Protein AF-A0A935AF89-F1 (afdb_monomer_lite)

pLDDT: mean 73.58, std 15.64, range [42.59, 91.44]

Sequence (105 aa):
MDQALAESTREALSTDWILDCDVTVKPLYGHQDGLRSATTPPPGRPVPSTYWIANLRLVLDAQVQSGKEHAARHSLPHLRRLLDALPRRNDHAWSGATWPLATTW

Radius of gyration: 18.17 Å; chains: 1; bounding box: 46×30×47 Å

Structure (mmCIF, N/CA/C/O backbone):
data_AF-A0A935AF89-F1
#
_entry.id   AF-A0A935AF89-F1
#
loop_
_atom_site.group_PDB
_atom_site.id
_atom_site.type_symbol
_atom_site.label_atom_id
_atom_site.label_alt_id
_atom_site.label_comp_id
_atom_site.label_asym_id
_atom_site.label_entity_id
_atom_site.label_seq_id
_atom_site.pdbx_PDB_ins_code
_atom_site.Cartn_x
_atom_site.Cartn_y
_atom_site.Cartn_z
_atom_site.occupancy
_atom_site.B_iso_or_equiv
_atom_site.auth_seq_id
_atom_site.auth_comp_id
_atom_site.auth_asym_id
_atom_site.auth_atom_id
_atom_site.pdbx_PDB_model_num
ATOM 1 N N . MET A 1 1 ? 12.767 -0.421 8.212 1.00 59.25 1 MET A N 1
ATOM 2 C CA . MET A 1 1 ? 11.870 0.666 7.767 1.00 59.25 1 MET A CA 1
ATOM 3 C C . MET A 1 1 ? 10.423 0.202 7.866 1.00 59.25 1 MET A C 1
ATOM 5 O O . MET A 1 1 ? 9.635 0.881 8.505 1.00 59.25 1 MET A O 1
ATOM 9 N N . ASP A 1 2 ? 10.129 -1.005 7.388 1.00 78.12 2 ASP A N 1
ATOM 10 C CA . ASP A 1 2 ? 8.796 -1.631 7.401 1.00 78.12 2 ASP A CA 1
ATOM 11 C C . ASP A 1 2 ? 8.151 -1.714 8.793 1.00 78.12 2 ASP A C 1
ATOM 13 O O . ASP A 1 2 ? 6.969 -1.426 8.942 1.00 78.12 2 ASP A O 1
ATOM 17 N N . GLN A 1 3 ? 8.929 -2.017 9.840 1.00 84.31 3 GLN A N 1
ATOM 18 C CA . GLN A 1 3 ? 8.406 -2.078 11.210 1.00 84.31 3 GLN A CA 1
ATOM 19 C C . GLN A 1 3 ? 7.860 -0.726 11.701 1.00 84.31 3 GLN A C 1
ATOM 21 O O . GLN A 1 3 ? 6.768 -0.678 12.255 1.00 84.31 3 GLN A O 1
ATOM 26 N N . ALA A 1 4 ? 8.579 0.376 11.463 1.00 86.56 4 ALA A N 1
ATOM 27 C CA . ALA A 1 4 ? 8.131 1.704 11.891 1.00 86.56 4 ALA A CA 1
ATOM 28 C C . ALA A 1 4 ? 6.847 2.128 11.157 1.00 86.56 4 ALA A C 1
ATOM 30 O O . ALA A 1 4 ? 5.963 2.749 11.744 1.00 86.56 4 ALA A O 1
ATOM 31 N N . LEU A 1 5 ? 6.722 1.750 9.879 1.00 85.25 5 LEU A N 1
ATOM 32 C CA . LEU A 1 5 ? 5.520 1.995 9.083 1.00 85.25 5 LEU A CA 1
ATOM 33 C C . LEU A 1 5 ? 4.323 1.197 9.623 1.00 85.25 5 LEU A C 1
ATOM 35 O O . LEU A 1 5 ? 3.248 1.763 9.836 1.00 85.25 5 LEU A O 1
ATOM 39 N N . ALA A 1 6 ? 4.533 -0.085 9.930 1.00 85.62 6 ALA A N 1
ATOM 40 C CA . ALA A 1 6 ? 3.524 -0.952 10.530 1.00 85.62 6 ALA A CA 1
ATOM 41 C C . ALA A 1 6 ? 3.064 -0.446 11.908 1.00 85.62 6 ALA A C 1
ATOM 43 O O . ALA A 1 6 ? 1.867 -0.384 12.178 1.00 85.62 6 ALA A O 1
ATOM 44 N N . GLU A 1 7 ? 3.993 -0.022 12.768 1.00 88.31 7 GLU A N 1
ATOM 45 C CA . GLU A 1 7 ? 3.671 0.544 14.083 1.00 88.31 7 GLU A CA 1
ATOM 46 C C . GLU A 1 7 ? 2.873 1.850 13.959 1.00 88.31 7 GLU A C 1
ATOM 48 O O . GLU A 1 7 ? 1.885 2.035 14.668 1.00 88.31 7 GLU A O 1
ATOM 53 N N . SER A 1 8 ? 3.236 2.721 13.011 1.00 88.12 8 SER A N 1
ATOM 54 C CA . SER A 1 8 ? 2.566 4.015 12.807 1.00 88.12 8 SER A CA 1
ATOM 55 C C . SER A 1 8 ? 1.121 3.910 12.303 1.00 88.12 8 SER A C 1
ATOM 57 O O . SER A 1 8 ? 0.316 4.811 12.530 1.00 88.12 8 SER A O 1
ATOM 59 N N . THR A 1 9 ? 0.780 2.813 11.624 1.00 88.25 9 THR A N 1
ATOM 60 C CA . THR A 1 9 ? -0.529 2.604 10.980 1.00 88.25 9 THR A CA 1
ATOM 61 C C . THR A 1 9 ? -1.441 1.672 11.776 1.00 88.25 9 THR A C 1
ATOM 63 O O . THR A 1 9 ? -2.643 1.617 11.516 1.00 88.25 9 THR A O 1
ATOM 66 N N . ARG A 1 10 ? -0.897 0.974 12.781 1.00 87.62 10 ARG A N 1
ATOM 67 C CA . ARG A 1 10 ? -1.555 -0.122 13.505 1.00 87.62 10 ARG A CA 1
ATOM 68 C C . ARG A 1 10 ? -2.923 0.241 14.077 1.00 87.62 10 ARG A C 1
ATOM 70 O O . ARG A 1 10 ? -3.878 -0.505 13.895 1.00 87.62 10 ARG A O 1
ATOM 77 N N . GLU A 1 11 ? -3.019 1.378 14.759 1.00 87.25 11 GLU A N 1
ATOM 78 C CA . GLU A 1 11 ? -4.268 1.808 15.397 1.00 87.25 11 GLU A CA 1
ATOM 79 C C . GLU A 1 11 ? -5.318 2.235 14.364 1.00 87.25 11 GLU A C 1
ATOM 81 O O . GLU A 1 11 ? -6.498 1.933 14.525 1.00 87.25 11 GLU A O 1
ATOM 86 N N . ALA A 1 12 ? -4.904 2.854 13.255 1.00 87.94 12 ALA A N 1
ATOM 87 C CA . ALA A 1 12 ? -5.818 3.240 12.180 1.00 87.94 12 ALA A CA 1
ATOM 88 C C . ALA A 1 12 ? -6.447 2.027 11.472 1.00 87.94 12 ALA A C 1
ATOM 90 O O . ALA A 1 12 ? -7.569 2.110 10.984 1.00 87.94 12 ALA A O 1
ATOM 91 N N . LEU A 1 13 ? -5.753 0.885 11.455 1.00 89.19 13 LEU A N 1
ATOM 92 C CA . LEU A 1 13 ? -6.259 -0.367 10.885 1.00 89.19 13 LEU A CA 1
ATOM 93 C C . LEU A 1 13 ? -7.294 -1.074 11.781 1.00 89.19 13 LEU A C 1
ATOM 95 O O . LEU A 1 13 ? -7.865 -2.081 11.364 1.00 89.19 13 LEU A O 1
ATOM 99 N N . SER A 1 14 ? -7.549 -0.569 12.996 1.00 87.62 14 SER A N 1
ATOM 100 C CA . SER A 1 14 ? -8.549 -1.132 13.918 1.00 87.62 14 SER A CA 1
ATOM 101 C C . SER A 1 14 ? -9.994 -0.705 13.614 1.00 87.62 14 SER A C 1
ATOM 103 O O . SER A 1 14 ? -10.933 -1.320 14.123 1.00 87.62 14 SER A O 1
ATOM 105 N N . THR A 1 15 ? -10.187 0.319 12.780 1.00 83.69 15 THR A N 1
ATOM 106 C CA . THR A 1 15 ? -11.499 0.843 12.369 1.00 83.69 15 THR A CA 1
ATOM 107 C C . THR A 1 15 ? -11.790 0.525 10.901 1.00 83.69 15 THR A C 1
ATOM 109 O O . THR A 1 15 ? -10.982 -0.099 10.220 1.00 83.69 15 THR A O 1
ATOM 112 N N . ASP A 1 16 ? -12.968 0.895 10.394 1.00 85.06 16 ASP A N 1
ATOM 113 C CA . ASP A 1 16 ? -13.257 0.788 8.962 1.00 85.06 16 ASP A CA 1
ATOM 114 C C . ASP A 1 16 ? -12.427 1.801 8.162 1.00 85.06 16 ASP A C 1
ATOM 116 O O . ASP A 1 16 ? -12.405 2.995 8.468 1.00 85.06 16 ASP A O 1
ATOM 120 N N . TRP A 1 17 ? -11.764 1.326 7.109 1.00 86.62 17 TRP A N 1
ATOM 121 C CA . TRP A 1 17 ? -10.917 2.144 6.250 1.00 86.62 17 TRP A CA 1
ATOM 122 C C . TRP A 1 17 ? -11.077 1.765 4.778 1.00 86.62 17 TRP A C 1
ATOM 124 O O . TRP A 1 17 ? -11.509 0.667 4.429 1.00 86.62 17 TRP A O 1
ATOM 134 N N . ILE A 1 18 ? -10.720 2.708 3.908 1.00 89.81 18 ILE A N 1
ATOM 135 C CA . ILE A 1 18 ? -10.686 2.524 2.458 1.00 89.81 18 ILE A CA 1
ATOM 136 C C . ILE A 1 18 ? -9.223 2.473 2.033 1.00 89.81 18 ILE A C 1
ATOM 138 O O . ILE A 1 18 ? -8.434 3.339 2.424 1.00 89.81 18 ILE A O 1
ATOM 142 N N . LEU A 1 19 ? -8.877 1.464 1.236 1.00 90.81 19 LEU A N 1
ATOM 143 C CA . LEU A 1 19 ? -7.578 1.373 0.588 1.00 90.81 19 LEU A CA 1
ATOM 144 C C . LEU A 1 19 ? -7.569 2.241 -0.669 1.00 90.81 19 LEU A C 1
ATOM 146 O O . LEU A 1 19 ? -8.387 2.023 -1.562 1.00 90.81 19 LEU A O 1
ATOM 150 N N . ASP A 1 20 ? -6.611 3.155 -0.758 1.00 89.75 20 ASP A N 1
ATOM 151 C CA . ASP A 1 20 ? -6.278 3.839 -2.006 1.00 89.75 20 ASP A CA 1
ATOM 152 C C . ASP A 1 20 ? -4.995 3.246 -2.607 1.00 89.75 20 ASP A C 1
ATOM 154 O O . ASP A 1 20 ? -4.045 2.933 -1.880 1.00 89.75 20 ASP A O 1
ATOM 158 N N . CYS A 1 21 ? -4.972 3.083 -3.929 1.00 88.81 21 CYS A N 1
ATOM 159 C CA . CYS A 1 21 ? -3.885 2.452 -4.679 1.00 88.81 21 CYS A CA 1
ATOM 160 C C . CYS A 1 21 ? -3.423 3.389 -5.796 1.00 88.81 21 CYS A C 1
ATOM 162 O O . CYS A 1 21 ? -3.990 3.387 -6.890 1.00 88.81 21 CYS A O 1
ATOM 164 N N . ASP A 1 22 ? -2.342 4.124 -5.555 1.00 84.50 22 ASP A N 1
ATOM 165 C CA . ASP A 1 22 ? -1.809 5.071 -6.530 1.00 84.50 22 ASP A CA 1
ATOM 166 C C . ASP A 1 22 ? -0.647 4.460 -7.307 1.00 84.50 22 ASP A C 1
ATOM 168 O O . ASP A 1 22 ? 0.457 4.309 -6.780 1.00 84.50 22 ASP A O 1
ATOM 172 N N . VAL A 1 23 ? -0.854 4.171 -8.594 1.00 79.50 23 VAL A N 1
ATOM 173 C CA . VAL A 1 23 ? 0.249 3.903 -9.527 1.00 79.50 23 VAL A CA 1
ATOM 174 C C . VAL A 1 23 ? 0.636 5.208 -10.203 1.00 79.50 23 VAL A C 1
ATOM 176 O O . VAL A 1 23 ? -0.082 5.741 -11.047 1.00 79.50 23 VAL A O 1
ATOM 179 N N . THR A 1 24 ? 1.804 5.731 -9.849 1.00 72.38 24 THR A N 1
ATOM 180 C CA . THR A 1 24 ? 2.258 7.008 -10.391 1.00 72.38 24 THR A CA 1
ATOM 181 C C . THR A 1 24 ? 3.009 6.790 -11.703 1.00 72.38 24 THR A C 1
ATOM 183 O O . THR A 1 24 ? 4.202 6.486 -11.723 1.00 72.38 24 THR A O 1
ATOM 186 N N . VAL A 1 25 ? 2.328 7.029 -12.823 1.00 66.69 25 VAL A N 1
ATOM 187 C CA . VAL A 1 25 ? 2.969 7.230 -14.130 1.00 66.69 25 VAL A CA 1
ATOM 188 C C . VAL A 1 25 ? 3.028 8.733 -14.381 1.00 66.69 25 VAL A C 1
ATOM 190 O O . VAL A 1 25 ? 2.045 9.328 -14.804 1.00 66.69 25 VAL A O 1
ATOM 193 N N . LYS A 1 26 ? 4.162 9.384 -14.088 1.00 61.12 26 LYS A N 1
ATOM 194 C CA . LYS A 1 26 ? 4.333 10.814 -14.407 1.00 61.12 26 LYS A CA 1
ATOM 195 C C . LYS A 1 26 ? 4.698 10.970 -15.886 1.00 61.12 26 LYS A C 1
ATOM 197 O O . LYS A 1 26 ? 5.853 10.661 -16.212 1.00 61.12 26 LYS A O 1
ATOM 202 N N . PRO A 1 27 ? 3.803 11.457 -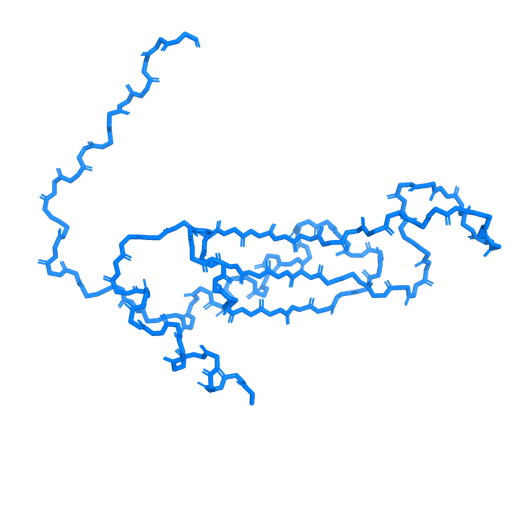16.772 1.00 55.78 27 PRO A N 1
ATOM 203 C CA . PRO A 1 27 ? 4.235 11.923 -18.082 1.00 55.78 27 PRO A CA 1
ATOM 204 C C . PRO A 1 27 ? 5.272 13.029 -17.872 1.00 55.78 27 PRO A C 1
ATOM 206 O O . PRO A 1 27 ? 5.118 13.899 -17.012 1.00 55.78 27 PRO A O 1
ATOM 209 N N . LEU A 1 28 ? 6.388 12.935 -18.589 1.00 53.12 28 LEU A N 1
ATOM 210 C CA . LEU A 1 28 ? 7.399 13.985 -18.571 1.00 53.12 28 LEU A CA 1
ATOM 211 C C . LEU A 1 28 ? 6.876 15.122 -19.444 1.00 53.12 28 LEU A C 1
ATOM 213 O O . LEU A 1 28 ? 6.557 14.909 -20.610 1.00 53.12 28 LEU A O 1
ATOM 217 N N . TYR A 1 29 ? 6.768 16.315 -18.871 1.00 53.72 29 TYR A N 1
ATOM 218 C CA . TYR A 1 29 ? 6.568 17.524 -19.657 1.00 53.72 29 TYR A CA 1
ATOM 219 C C . TYR A 1 29 ? 7.910 17.912 -20.299 1.00 53.72 29 TYR A C 1
ATOM 221 O O . TYR A 1 29 ? 8.934 17.929 -19.617 1.00 53.72 29 TYR A O 1
ATOM 229 N N . GLY A 1 30 ? 7.907 18.209 -21.602 1.00 61.31 30 GLY A N 1
ATOM 230 C CA . GLY A 1 30 ? 9.095 18.604 -22.375 1.00 61.31 30 GLY A CA 1
ATOM 231 C C . GLY A 1 30 ? 9.546 17.575 -23.422 1.00 61.31 30 GLY A C 1
ATOM 232 O O . GLY A 1 30 ? 8.959 16.505 -23.563 1.00 61.31 30 GLY A O 1
ATOM 233 N N . HIS A 1 31 ? 10.590 17.917 -24.183 1.00 59.94 31 HIS A N 1
ATOM 234 C CA . HIS A 1 31 ? 11.195 17.030 -25.182 1.00 59.94 31 HIS A CA 1
ATOM 235 C C . HIS A 1 31 ? 11.992 15.917 -24.487 1.00 59.94 31 HIS A C 1
ATOM 237 O O . HIS A 1 31 ? 12.757 16.189 -23.564 1.00 59.94 31 HIS A O 1
ATOM 243 N N . GLN A 1 32 ? 11.779 14.667 -24.896 1.00 60.09 32 GLN A N 1
ATOM 244 C CA . GLN A 1 32 ? 12.424 13.487 -24.321 1.00 60.09 32 GLN A CA 1
ATOM 245 C C . GLN A 1 32 ? 12.996 12.640 -25.456 1.00 60.09 32 GLN A C 1
ATOM 247 O O . GLN A 1 32 ? 12.236 12.022 -26.207 1.00 60.09 32 GLN A O 1
ATOM 252 N N . ASP A 1 33 ? 14.322 12.602 -25.574 1.00 58.38 33 ASP A N 1
ATOM 253 C CA . ASP A 1 33 ? 15.001 11.752 -26.550 1.00 58.38 33 ASP A CA 1
ATOM 254 C C . ASP A 1 33 ? 14.671 10.274 -26.284 1.00 58.38 33 ASP A C 1
ATOM 256 O O . ASP A 1 33 ? 14.927 9.735 -25.207 1.00 58.38 33 ASP A O 1
ATOM 260 N N . GLY A 1 34 ? 14.059 9.612 -27.271 1.00 59.19 34 GLY A N 1
ATOM 261 C CA . GLY A 1 34 ? 13.727 8.183 -27.217 1.00 59.19 34 GLY A CA 1
ATOM 262 C C . GLY A 1 34 ? 12.334 7.823 -26.677 1.00 59.19 34 GLY A C 1
ATOM 263 O O . GLY A 1 34 ? 12.027 6.633 -26.551 1.00 59.19 34 GLY A O 1
ATOM 264 N N . LEU A 1 35 ? 11.456 8.794 -26.389 1.00 57.19 35 LEU A N 1
ATOM 265 C CA . LEU A 1 35 ? 10.078 8.507 -25.971 1.00 57.19 35 LEU A CA 1
ATOM 266 C C . LEU A 1 35 ? 9.180 8.200 -27.187 1.00 57.19 35 LEU A C 1
ATOM 268 O O . LEU A 1 35 ? 8.794 9.088 -27.939 1.00 57.19 35 LEU A O 1
ATOM 272 N N . ARG A 1 36 ? 8.820 6.923 -27.374 1.00 56.47 36 ARG A N 1
ATOM 273 C CA . ARG A 1 36 ? 8.020 6.458 -28.529 1.00 56.47 36 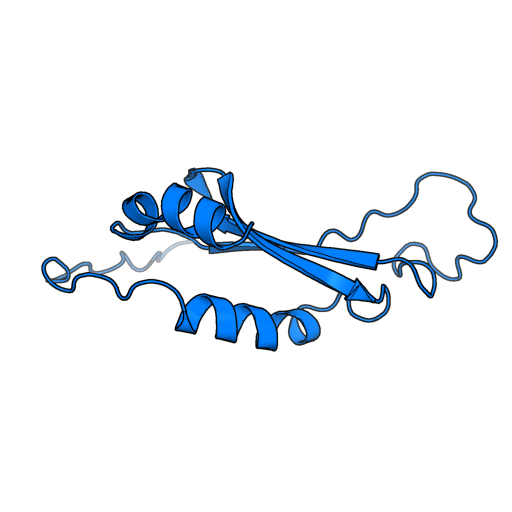ARG A CA 1
ATOM 274 C C . ARG A 1 36 ? 6.514 6.762 -28.414 1.00 56.47 36 ARG A C 1
ATOM 276 O O . ARG A 1 36 ? 5.808 6.659 -29.410 1.00 56.47 36 ARG A O 1
ATOM 283 N N . SER A 1 37 ? 6.021 7.103 -27.217 1.00 56.50 37 SER A N 1
ATOM 284 C CA . SER A 1 37 ? 4.631 7.512 -26.952 1.00 56.50 37 SER A CA 1
ATOM 285 C C . SER A 1 37 ? 4.517 8.264 -25.618 1.00 56.50 37 SER A C 1
ATOM 287 O O . SER A 1 37 ? 5.125 7.855 -24.631 1.00 56.50 37 SER A O 1
ATOM 289 N N . ALA A 1 38 ? 3.695 9.318 -25.564 1.00 56.31 38 ALA A N 1
ATOM 290 C CA . ALA A 1 38 ? 3.446 10.132 -24.366 1.00 56.31 38 ALA A CA 1
ATOM 291 C C . ALA A 1 38 ? 2.713 9.384 -23.230 1.00 56.31 38 ALA A C 1
ATOM 293 O O . ALA A 1 38 ? 2.698 9.847 -22.091 1.00 56.31 38 ALA A O 1
ATOM 294 N N . THR A 1 39 ? 2.109 8.229 -23.529 1.00 55.50 39 THR A N 1
ATOM 295 C CA . THR A 1 39 ? 1.321 7.419 -22.583 1.00 55.50 39 THR A CA 1
ATOM 296 C C . THR A 1 39 ? 2.089 6.255 -21.965 1.00 55.50 39 THR A C 1
ATOM 298 O O . THR A 1 39 ? 1.605 5.645 -21.017 1.00 55.50 39 THR A O 1
ATOM 301 N N . THR A 1 40 ? 3.286 5.941 -22.463 1.00 60.50 40 THR A N 1
ATOM 302 C CA . THR A 1 40 ? 4.098 4.830 -21.951 1.00 60.50 40 THR A CA 1
ATOM 303 C C . THR A 1 40 ? 5.419 5.360 -21.411 1.00 60.50 40 THR A C 1
ATOM 305 O O . THR A 1 40 ? 6.130 6.042 -22.152 1.00 60.50 40 THR A O 1
ATOM 308 N N . PRO A 1 41 ? 5.788 5.062 -20.156 1.00 59.41 41 PRO A N 1
ATOM 309 C CA . PRO A 1 41 ? 7.043 5.543 -19.594 1.00 59.41 41 PRO A CA 1
ATOM 310 C C . PRO A 1 41 ? 8.252 4.997 -20.383 1.00 59.41 41 PRO A C 1
ATOM 312 O O . PRO A 1 41 ? 8.173 3.905 -20.957 1.00 59.41 41 PRO A O 1
ATOM 315 N N . PRO A 1 42 ? 9.379 5.735 -20.406 1.00 59.09 42 PRO A N 1
ATOM 316 C CA . PRO A 1 42 ? 10.601 5.292 -21.066 1.00 59.09 42 PRO A CA 1
ATOM 317 C C . PRO A 1 42 ? 11.032 3.892 -20.594 1.00 59.09 42 PRO A C 1
ATOM 319 O O . PRO A 1 42 ? 10.896 3.583 -19.402 1.00 59.09 42 PRO A O 1
ATOM 322 N N . PRO A 1 43 ? 11.594 3.048 -21.481 1.00 59.78 43 PRO A N 1
ATOM 323 C CA . PRO A 1 43 ? 12.184 1.773 -21.085 1.00 59.78 43 PRO A CA 1
ATOM 324 C C . PRO A 1 43 ? 13.203 1.976 -19.953 1.00 59.78 43 PRO A C 1
ATOM 326 O O . PRO A 1 43 ? 14.125 2.771 -20.091 1.00 59.78 43 PRO A O 1
ATOM 329 N N . GLY A 1 44 ? 13.029 1.270 -18.833 1.00 61.53 44 GLY A N 1
ATOM 330 C CA . GLY A 1 44 ? 13.936 1.345 -17.680 1.00 61.53 44 GLY A CA 1
ATOM 331 C C . GLY A 1 44 ? 13.583 2.397 -16.623 1.00 61.53 44 GLY A C 1
ATOM 332 O O . GLY A 1 44 ? 14.200 2.396 -15.562 1.00 61.53 44 GLY A O 1
ATOM 333 N N . ARG A 1 45 ? 12.573 3.255 -16.840 1.00 67.50 45 ARG A N 1
ATOM 334 C CA . ARG A 1 45 ? 12.138 4.197 -15.798 1.00 67.50 45 ARG A CA 1
ATOM 335 C C . ARG A 1 45 ? 11.303 3.477 -14.729 1.00 67.50 45 ARG A C 1
ATOM 337 O O . ARG A 1 45 ? 10.326 2.835 -15.101 1.00 67.50 45 ARG A O 1
ATOM 344 N N . PRO A 1 46 ? 11.622 3.601 -13.432 1.00 72.75 46 PRO A N 1
ATOM 345 C CA . PRO A 1 46 ? 10.815 3.012 -12.369 1.00 72.75 46 PRO A CA 1
ATOM 346 C C . PRO A 1 46 ? 9.418 3.647 -12.281 1.00 72.75 46 PRO A C 1
ATOM 348 O O . PRO A 1 46 ? 9.281 4.868 -12.395 1.00 72.75 46 PRO A O 1
ATOM 351 N N . VAL A 1 47 ? 8.393 2.826 -12.047 1.00 77.50 47 VAL A N 1
ATOM 352 C CA . VAL A 1 47 ? 7.016 3.251 -11.748 1.00 77.50 47 VAL A CA 1
ATOM 353 C C . VAL A 1 47 ? 6.672 2.867 -10.309 1.00 77.50 47 VAL A C 1
ATOM 355 O O . VAL A 1 47 ? 6.620 1.676 -9.993 1.00 77.50 47 VAL A O 1
ATOM 358 N N . PRO A 1 48 ? 6.492 3.844 -9.404 1.00 80.44 48 PRO A N 1
ATOM 359 C CA . PRO A 1 48 ? 6.108 3.544 -8.038 1.00 80.44 48 PRO A CA 1
ATOM 360 C C . PRO A 1 48 ? 4.603 3.276 -7.938 1.00 80.44 48 PRO A C 1
ATOM 362 O O . PRO A 1 48 ? 3.792 3.946 -8.585 1.00 80.44 48 PRO A O 1
ATOM 365 N N . SER A 1 49 ? 4.237 2.301 -7.110 1.00 85.75 49 SER A N 1
ATOM 366 C CA . SER A 1 49 ? 2.873 2.107 -6.618 1.00 85.75 49 SER A CA 1
ATOM 367 C C . SER A 1 49 ? 2.861 2.304 -5.108 1.00 85.75 49 SER A C 1
ATOM 369 O O . SER A 1 49 ? 3.670 1.684 -4.418 1.00 85.75 49 SER A O 1
ATOM 371 N N . THR A 1 50 ? 1.955 3.138 -4.610 1.00 87.50 50 THR A N 1
ATOM 372 C CA . THR A 1 50 ? 1.813 3.431 -3.179 1.00 87.50 50 THR A CA 1
ATOM 373 C C . THR A 1 50 ? 0.426 3.027 -2.700 1.00 87.50 50 THR A C 1
ATOM 375 O O . THR A 1 50 ? -0.567 3.255 -3.394 1.00 87.50 50 THR A O 1
ATOM 378 N N . TYR A 1 51 ? 0.370 2.432 -1.511 1.00 89.62 51 TYR A N 1
ATOM 379 C CA . TYR A 1 51 ? -0.854 1.976 -0.861 1.00 89.62 51 TYR A CA 1
ATOM 380 C C . TYR A 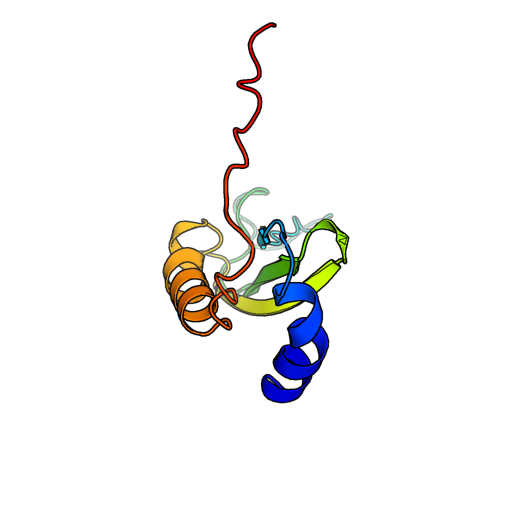1 51 ? -1.134 2.844 0.365 1.00 89.62 51 TYR A C 1
ATOM 382 O O . TYR A 1 51 ? -0.240 3.019 1.196 1.00 89.62 51 TYR A O 1
ATOM 390 N N . TRP A 1 52 ? -2.352 3.372 0.500 1.00 90.88 52 TRP A N 1
ATOM 391 C CA . TRP A 1 52 ? -2.688 4.328 1.561 1.00 90.88 52 TRP A CA 1
ATOM 392 C C . TRP A 1 52 ? -4.015 4.0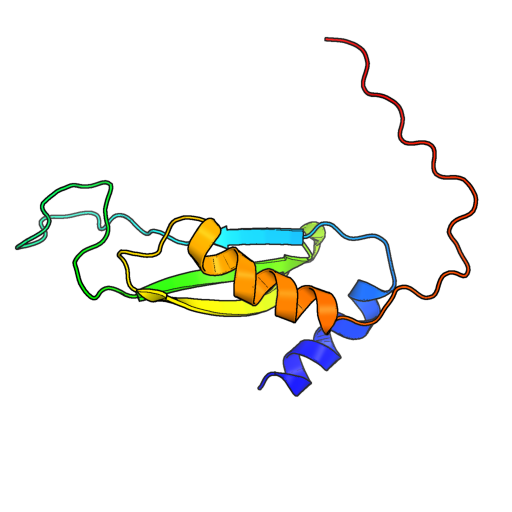09 2.247 1.00 90.88 52 TRP A C 1
ATOM 394 O O . TRP A 1 52 ? -4.959 3.538 1.615 1.00 90.88 52 TRP A O 1
ATOM 404 N N . ILE A 1 53 ? -4.130 4.395 3.517 1.00 89.50 53 ILE A N 1
ATOM 405 C CA . ILE A 1 53 ? -5.429 4.598 4.166 1.00 89.50 53 ILE A CA 1
ATOM 406 C C . ILE A 1 53 ? -6.008 5.919 3.640 1.00 89.50 53 ILE A C 1
ATOM 408 O O . ILE A 1 53 ? -5.524 6.991 4.013 1.00 89.50 53 ILE A O 1
ATOM 412 N N . ALA A 1 54 ? -7.027 5.856 2.776 1.00 83.31 54 ALA A N 1
ATOM 413 C CA . ALA A 1 54 ? -7.472 6.974 1.933 1.00 83.31 54 ALA A CA 1
ATOM 414 C C . ALA A 1 54 ? -7.724 8.280 2.711 1.00 83.31 54 ALA A C 1
ATOM 416 O O . ALA A 1 54 ? -7.125 9.317 2.419 1.00 83.31 54 ALA A O 1
ATOM 417 N N . ASN A 1 55 ? -8.558 8.214 3.753 1.00 81.69 55 ASN A N 1
ATOM 418 C CA . ASN A 1 55 ? -8.982 9.392 4.518 1.00 81.69 55 ASN A CA 1
ATOM 419 C C . ASN A 1 55 ? -7.870 9.988 5.394 1.00 81.69 55 ASN A C 1
ATOM 421 O O . ASN A 1 55 ? -7.958 11.148 5.783 1.00 81.69 55 ASN A O 1
ATOM 425 N N . LEU A 1 56 ? -6.833 9.207 5.709 1.00 84.56 56 LEU A N 1
ATOM 426 C CA . LEU A 1 56 ? -5.746 9.616 6.603 1.00 84.56 56 LEU A CA 1
ATOM 427 C C . LEU A 1 56 ? -4.440 9.907 5.858 1.00 84.56 56 LEU A C 1
ATOM 429 O O . LEU A 1 56 ? -3.509 10.437 6.456 1.00 84.56 56 LEU A O 1
ATOM 433 N N . ARG A 1 57 ? -4.353 9.542 4.569 1.00 86.75 57 ARG A N 1
ATOM 434 C CA . ARG A 1 57 ? -3.127 9.605 3.753 1.00 86.75 57 ARG A CA 1
ATOM 435 C C . ARG A 1 57 ? -1.919 8.941 4.429 1.00 86.75 57 ARG A C 1
ATOM 437 O O . ARG A 1 57 ? -0.775 9.307 4.168 1.00 86.75 57 ARG A O 1
ATOM 444 N N . LEU A 1 58 ? -2.175 7.938 5.271 1.00 88.88 58 LEU A N 1
ATOM 445 C CA . LEU A 1 58 ? -1.138 7.118 5.889 1.00 88.88 58 LEU A CA 1
ATOM 446 C C . LEU A 1 58 ? -0.697 6.047 4.898 1.00 88.88 58 LEU A C 1
ATOM 448 O O . LEU A 1 58 ? -1.530 5.296 4.394 1.00 88.88 58 LEU A O 1
ATOM 452 N N . VAL A 1 59 ? 0.604 5.991 4.625 1.00 90.19 59 VAL A N 1
ATOM 453 C CA . VAL A 1 59 ? 1.198 4.998 3.726 1.00 90.19 59 VAL A CA 1
ATOM 454 C C . VAL A 1 59 ? 1.260 3.651 4.441 1.00 90.19 59 VAL A C 1
ATOM 456 O O . VAL A 1 59 ? 1.735 3.574 5.569 1.00 90.19 59 VAL A O 1
ATOM 459 N N . LEU A 1 60 ? 0.795 2.598 3.777 1.00 90.38 60 LEU A N 1
ATOM 460 C CA . LEU A 1 60 ? 0.918 1.216 4.244 1.00 90.38 60 LEU A CA 1
ATOM 461 C C . LEU A 1 60 ? 2.159 0.544 3.668 1.00 90.38 60 LEU A C 1
ATOM 463 O O . LEU A 1 60 ? 2.844 -0.180 4.380 1.00 90.38 60 LEU A O 1
ATOM 467 N N . ASP A 1 61 ? 2.439 0.791 2.388 1.00 90.31 61 ASP A N 1
ATOM 468 C CA . ASP A 1 61 ? 3.630 0.299 1.703 1.00 90.31 61 ASP A CA 1
ATOM 469 C C . ASP A 1 61 ? 3.826 1.039 0.367 1.00 90.31 61 ASP A C 1
ATOM 471 O O . ASP A 1 61 ? 2.896 1.660 -0.165 1.00 90.31 61 ASP A O 1
ATOM 475 N N . ALA A 1 62 ? 5.030 0.951 -0.192 1.00 88.81 62 ALA A N 1
ATOM 476 C CA . ALA A 1 62 ? 5.352 1.427 -1.526 1.00 88.81 62 ALA A CA 1
ATOM 477 C C . ALA A 1 62 ? 6.264 0.435 -2.253 1.00 88.81 62 ALA A C 1
ATOM 479 O O . ALA A 1 62 ? 7.283 -0.017 -1.740 1.00 88.81 62 ALA A O 1
ATOM 480 N N . GLN A 1 63 ? 5.932 0.157 -3.507 1.00 87.81 63 GLN A N 1
ATOM 481 C CA . GLN A 1 63 ? 6.705 -0.715 -4.383 1.00 87.81 63 GLN A CA 1
ATOM 482 C C . GLN A 1 63 ? 7.174 0.049 -5.615 1.00 87.81 63 GLN A C 1
ATOM 484 O O . GLN A 1 63 ? 6.510 0.971 -6.084 1.00 87.81 63 GLN A O 1
ATOM 489 N N . VAL A 1 64 ? 8.295 -0.374 -6.187 1.00 84.44 64 VAL A N 1
ATOM 490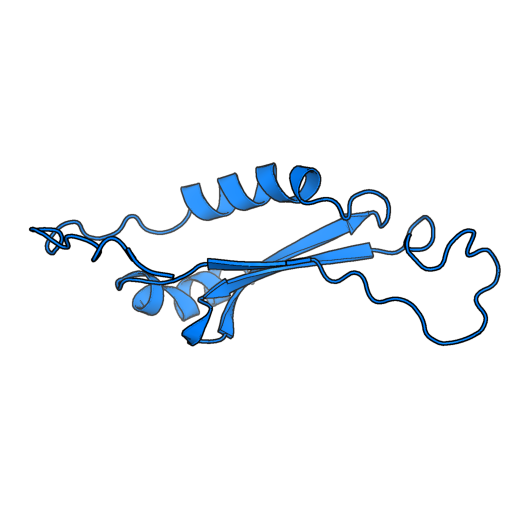 C CA . VAL A 1 64 ? 8.822 0.190 -7.429 1.00 84.44 64 VAL A CA 1
ATOM 491 C C . VAL A 1 64 ? 8.905 -0.917 -8.467 1.00 84.44 64 VAL A C 1
ATOM 493 O O . VAL A 1 64 ? 9.547 -1.938 -8.236 1.00 84.44 64 VAL A O 1
ATOM 496 N N . GLN A 1 65 ? 8.254 -0.713 -9.610 1.00 80.19 65 GLN A N 1
ATOM 497 C CA . GLN A 1 65 ? 8.253 -1.659 -10.726 1.00 80.19 65 GLN A CA 1
ATOM 498 C C . GLN A 1 65 ? 8.952 -1.069 -11.947 1.00 80.19 65 GLN A C 1
ATOM 500 O O . GLN A 1 65 ? 9.237 0.129 -12.006 1.00 80.19 65 GLN A O 1
ATOM 505 N N . SER A 1 66 ? 9.239 -1.908 -12.940 1.00 77.00 66 SER A N 1
ATOM 506 C CA . SER A 1 66 ? 9.747 -1.438 -14.228 1.00 77.00 66 SER A CA 1
ATOM 507 C C . SER A 1 66 ? 8.691 -0.598 -14.942 1.00 77.00 66 SER A C 1
ATOM 509 O O . SER A 1 66 ? 7.504 -0.898 -14.874 1.00 77.00 66 SER A O 1
ATOM 511 N N . GLY A 1 67 ? 9.091 0.413 -15.713 1.00 67.44 67 GLY A N 1
ATOM 512 C CA . GLY A 1 67 ? 8.149 1.285 -16.425 1.00 67.44 67 GLY A CA 1
ATOM 513 C C . GLY A 1 67 ? 7.202 0.548 -17.373 1.00 67.44 67 GLY A C 1
ATOM 514 O O . GLY A 1 67 ? 6.076 0.983 -17.608 1.00 67.44 67 GLY A O 1
ATOM 515 N N . LYS A 1 68 ? 7.597 -0.626 -17.867 1.00 68.62 68 LYS A N 1
ATOM 516 C CA . LYS A 1 68 ? 6.732 -1.473 -18.703 1.00 68.62 68 LYS A CA 1
ATOM 517 C C . LYS A 1 68 ? 5.625 -2.190 -17.912 1.00 68.62 68 LYS A C 1
ATOM 519 O O . LYS A 1 68 ? 4.715 -2.739 -18.520 1.00 68.62 68 LYS A O 1
ATOM 524 N N . GLU A 1 69 ? 5.683 -2.153 -16.586 1.00 75.56 69 GLU A N 1
ATOM 525 C CA . GLU A 1 69 ? 4.833 -2.893 -15.650 1.00 75.56 69 GLU A CA 1
ATOM 526 C C . GLU A 1 69 ? 3.925 -1.956 -14.839 1.00 75.56 69 GLU A C 1
ATOM 528 O O . GLU A 1 69 ? 3.621 -2.204 -13.686 1.00 75.56 69 GLU A O 1
ATOM 533 N N . HIS A 1 70 ? 3.458 -0.861 -15.438 1.00 69.62 70 HIS A N 1
ATOM 534 C CA . HIS A 1 70 ? 2.577 0.107 -14.770 1.00 69.62 70 HIS A CA 1
ATOM 535 C C . HIS A 1 70 ? 1.102 -0.331 -14.688 1.00 69.62 70 HIS A C 1
ATOM 537 O O . HIS A 1 70 ? 0.292 0.344 -14.060 1.00 69.62 70 HIS A O 1
ATOM 543 N N . ALA A 1 71 ? 0.712 -1.429 -15.344 1.00 75.88 71 ALA A N 1
ATOM 544 C CA . ALA A 1 71 ? -0.657 -1.935 -15.259 1.00 75.88 71 ALA A CA 1
ATOM 545 C C . ALA A 1 71 ? -0.918 -2.613 -13.901 1.00 75.88 71 ALA A C 1
ATOM 547 O O . ALA A 1 71 ? -0.078 -3.363 -13.409 1.00 75.88 71 ALA A O 1
ATOM 548 N N . ALA A 1 72 ? -2.126 -2.448 -13.350 1.00 71.00 72 ALA A N 1
ATOM 549 C CA . ALA A 1 72 ? -2.500 -2.935 -12.012 1.00 71.00 72 ALA A CA 1
ATOM 550 C C . ALA A 1 72 ? -2.254 -4.440 -11.770 1.00 71.00 72 ALA A C 1
ATOM 552 O O . ALA A 1 72 ? -1.992 -4.868 -10.650 1.00 71.00 72 ALA A O 1
ATOM 553 N N . ARG A 1 73 ? -2.277 -5.274 -12.819 1.00 79.88 73 ARG A N 1
ATOM 554 C CA . ARG A 1 73 ? -1.954 -6.709 -12.702 1.00 79.88 73 ARG A CA 1
ATOM 555 C C . ARG A 1 73 ? -0.542 -6.974 -12.171 1.00 79.88 73 ARG A C 1
ATOM 557 O O . ARG A 1 73 ? -0.304 -8.033 -11.605 1.00 79.88 73 ARG A O 1
ATOM 564 N N . HIS A 1 74 ? 0.387 -6.046 -12.393 1.00 82.88 74 HIS A N 1
ATOM 565 C CA . HIS A 1 74 ? 1.768 -6.185 -11.952 1.00 82.88 74 HIS A CA 1
ATOM 566 C C . HIS A 1 74 ? 1.901 -5.855 -10.463 1.00 82.88 74 HIS A C 1
ATOM 568 O O . HIS A 1 74 ? 2.724 -6.467 -9.788 1.00 82.88 74 HIS A O 1
ATOM 574 N N . SER A 1 75 ? 1.074 -4.956 -9.919 1.00 82.94 75 SER A N 1
ATOM 575 C CA . SER A 1 75 ? 1.052 -4.618 -8.490 1.00 82.94 75 SER A CA 1
ATOM 576 C C . SER A 1 75 ? 0.200 -5.573 -7.645 1.00 82.94 75 SER A C 1
ATOM 578 O O . SER A 1 75 ? 0.493 -5.779 -6.469 1.00 82.94 75 SER A O 1
ATOM 580 N N . LEU A 1 76 ? -0.791 -6.239 -8.247 1.00 87.12 76 LEU A N 1
ATOM 581 C CA . LEU A 1 76 ? -1.714 -7.145 -7.557 1.00 87.12 76 LEU A CA 1
ATOM 582 C C . LEU A 1 76 ? -1.044 -8.232 -6.683 1.00 87.12 76 LEU A C 1
ATOM 584 O O . LEU A 1 76 ? -1.489 -8.409 -5.547 1.00 87.12 76 LEU A O 1
ATOM 588 N N . PRO A 1 77 ? 0.005 -8.959 -7.128 1.00 90.88 77 PRO A N 1
ATOM 589 C CA . PRO A 1 77 ? 0.632 -9.988 -6.293 1.00 90.88 77 PRO A CA 1
ATOM 590 C C . PRO A 1 77 ? 1.236 -9.426 -5.004 1.00 90.88 77 PRO A C 1
ATOM 592 O O . PRO A 1 77 ? 1.209 -10.069 -3.957 1.00 90.88 77 PRO A O 1
ATOM 595 N N . HIS A 1 78 ? 1.784 -8.216 -5.067 1.00 89.00 78 HIS A N 1
ATOM 596 C CA . HIS A 1 78 ? 2.362 -7.547 -3.910 1.00 89.00 78 HIS A CA 1
ATOM 597 C C . HIS A 1 78 ? 1.284 -6.984 -2.992 1.00 89.00 78 HIS A C 1
ATOM 599 O O . HIS A 1 78 ? 1.341 -7.226 -1.791 1.00 89.00 78 HIS A O 1
ATOM 605 N N . LEU A 1 79 ? 0.257 -6.347 -3.562 1.00 89.38 79 LEU A N 1
ATOM 606 C CA . LEU A 1 79 ? -0.925 -5.917 -2.819 1.00 89.38 79 LEU A CA 1
ATOM 607 C C . LEU A 1 79 ? -1.537 -7.077 -2.024 1.00 89.38 79 LEU A C 1
ATOM 609 O O . LEU A 1 79 ? -1.866 -6.919 -0.853 1.00 89.38 79 LEU A O 1
ATOM 613 N N . ARG A 1 80 ? -1.648 -8.266 -2.625 1.00 90.88 80 ARG A N 1
ATOM 614 C CA . ARG A 1 80 ? -2.181 -9.440 -1.927 1.00 90.88 80 ARG A CA 1
ATOM 615 C C . ARG A 1 80 ? -1.342 -9.811 -0.702 1.00 90.88 80 ARG A C 1
ATOM 617 O O . ARG A 1 80 ? -1.907 -10.023 0.363 1.00 90.88 80 ARG A O 1
ATOM 624 N N . ARG A 1 81 ? -0.012 -9.825 -0.839 1.00 91.44 81 ARG A N 1
ATOM 625 C CA . ARG A 1 81 ? 0.908 -10.100 0.278 1.00 91.44 81 ARG A CA 1
ATOM 626 C C . ARG A 1 81 ? 0.806 -9.053 1.384 1.00 91.44 81 ARG A C 1
ATOM 628 O O . ARG A 1 81 ? 0.831 -9.427 2.550 1.00 91.44 81 ARG A O 1
ATOM 635 N N . LEU A 1 82 ? 0.671 -7.775 1.023 1.00 90.31 82 LEU A N 1
ATOM 636 C CA . LEU A 1 82 ? 0.444 -6.698 1.985 1.00 90.31 82 LEU A CA 1
ATOM 637 C C . LEU A 1 82 ? -0.837 -6.959 2.783 1.00 90.31 82 LEU A C 1
ATOM 639 O O . LEU A 1 82 ? -0.785 -7.003 4.005 1.00 90.31 82 LEU A O 1
ATOM 643 N N . LEU A 1 83 ? -1.961 -7.198 2.098 1.00 90.00 83 LEU A N 1
ATOM 644 C CA . LEU A 1 83 ? -3.256 -7.455 2.737 1.00 90.00 83 LEU A CA 1
ATOM 645 C C . LEU A 1 83 ? -3.235 -8.688 3.649 1.00 90.00 83 LEU A C 1
ATOM 647 O O . LEU A 1 83 ? -3.807 -8.644 4.734 1.00 90.00 83 LEU A O 1
ATOM 651 N N . ASP A 1 84 ? -2.560 -9.763 3.234 1.00 90.75 84 ASP A N 1
ATOM 652 C CA . ASP A 1 84 ? -2.430 -10.984 4.036 1.00 90.75 84 ASP A CA 1
ATOM 653 C C . ASP A 1 84 ? -1.574 -10.764 5.306 1.00 90.75 84 ASP A C 1
ATOM 655 O O . ASP A 1 84 ? -1.733 -11.495 6.285 1.00 90.75 84 ASP A O 1
ATOM 659 N N . ALA A 1 85 ? -0.680 -9.766 5.304 1.00 89.31 85 ALA A N 1
ATOM 660 C CA . ALA A 1 85 ? 0.184 -9.411 6.432 1.00 89.31 85 ALA A CA 1
ATOM 661 C C . ALA A 1 85 ? -0.427 -8.367 7.385 1.00 89.31 85 ALA A C 1
ATOM 663 O O . ALA A 1 85 ? 0.077 -8.195 8.498 1.00 89.31 85 ALA A O 1
ATOM 664 N N . LEU A 1 86 ? -1.490 -7.663 6.974 1.00 87.81 86 LEU A N 1
ATOM 665 C CA . LEU A 1 86 ? -2.164 -6.698 7.841 1.00 87.81 86 LEU A CA 1
ATOM 666 C C . LEU A 1 86 ? -2.843 -7.409 9.025 1.00 87.81 86 LEU A C 1
ATOM 668 O O . LEU A 1 86 ? -3.321 -8.541 8.885 1.00 87.81 86 LEU A O 1
ATOM 672 N N . PRO A 1 87 ? -2.934 -6.752 10.198 1.00 82.50 87 PRO A N 1
ATOM 673 C CA . PRO A 1 87 ? -3.700 -7.278 11.316 1.00 82.50 87 PRO A CA 1
ATOM 674 C C . PRO A 1 87 ? -5.130 -7.577 10.869 1.00 82.50 87 PRO A C 1
ATOM 676 O O . PRO A 1 87 ? -5.792 -6.735 10.258 1.00 82.50 87 PRO A O 1
ATOM 679 N N . ARG A 1 88 ? -5.624 -8.775 11.193 1.00 74.06 88 ARG A N 1
ATOM 680 C CA . ARG A 1 88 ? -7.051 -9.060 11.039 1.00 74.06 88 ARG A CA 1
ATOM 681 C C . ARG A 1 88 ? -7.818 -8.112 11.950 1.00 74.06 88 ARG A C 1
ATOM 683 O O . ARG A 1 88 ? -7.381 -7.836 13.069 1.00 74.06 88 ARG A O 1
ATOM 690 N N . ARG A 1 89 ? -8.950 -7.613 11.457 1.00 67.94 89 ARG A N 1
ATOM 691 C CA . ARG A 1 89 ? -9.882 -6.843 12.278 1.00 67.94 89 ARG A CA 1
ATOM 692 C C . ARG A 1 89 ? -10.173 -7.647 13.552 1.00 67.94 89 ARG A C 1
ATOM 694 O O . ARG A 1 89 ? -10.328 -8.860 13.492 1.00 67.94 89 ARG A O 1
ATOM 701 N N . ASN A 1 90 ? -10.249 -6.979 14.700 1.00 59.31 90 ASN A N 1
ATOM 702 C CA . ASN A 1 90 ? -10.865 -7.591 15.871 1.00 59.31 90 ASN A CA 1
ATOM 703 C C . ASN A 1 90 ? -12.377 -7.641 15.614 1.00 59.31 90 ASN A C 1
ATOM 705 O O . ASN A 1 90 ? -13.043 -6.606 15.578 1.00 59.31 90 ASN A O 1
ATOM 709 N N . ASP A 1 91 ? -12.911 -8.842 15.416 1.00 55.56 91 ASP A N 1
ATOM 710 C CA . ASP A 1 91 ? -14.269 -9.110 14.914 1.00 55.56 91 ASP A CA 1
ATOM 711 C C . ASP A 1 91 ? -15.410 -8.715 15.879 1.00 55.56 91 ASP A C 1
ATOM 713 O O . ASP A 1 91 ? -16.580 -8.996 15.628 1.00 55.56 91 ASP A O 1
ATOM 717 N N . HIS A 1 92 ? -15.118 -8.024 16.981 1.00 51.06 92 HIS A N 1
ATOM 718 C CA . HIS A 1 92 ? -16.075 -7.750 18.058 1.00 51.06 92 HIS A CA 1
ATOM 719 C C . HIS A 1 92 ? -17.151 -6.692 17.739 1.00 51.06 92 HIS A C 1
ATOM 721 O O . HIS A 1 92 ? -17.928 -6.352 18.627 1.00 51.06 92 HIS A O 1
ATOM 727 N N . ALA A 1 93 ? -17.228 -6.163 16.511 1.00 49.31 93 ALA A N 1
ATOM 728 C CA . ALA A 1 93 ? -18.100 -5.023 16.194 1.00 49.31 93 ALA A CA 1
ATOM 729 C C . ALA A 1 93 ? -18.906 -5.126 14.885 1.00 49.31 93 ALA A C 1
ATOM 731 O O . ALA A 1 93 ? -19.581 -4.166 14.523 1.00 49.31 93 ALA A O 1
ATOM 732 N N . TRP A 1 94 ? -18.876 -6.251 14.164 1.00 48.59 94 TRP A N 1
ATOM 733 C CA . TRP A 1 94 ? -19.667 -6.398 12.931 1.00 48.59 94 TRP A CA 1
ATOM 734 C C . TRP A 1 94 ? -20.973 -7.165 13.172 1.00 48.59 94 TRP A C 1
ATOM 736 O O . TRP A 1 94 ? -21.162 -8.290 12.722 1.00 48.59 94 TRP A O 1
ATOM 746 N N . SER A 1 95 ? -21.911 -6.522 13.871 1.00 48.19 95 SER A N 1
ATOM 747 C CA . SER A 1 95 ? -23.325 -6.908 13.876 1.00 48.19 95 SER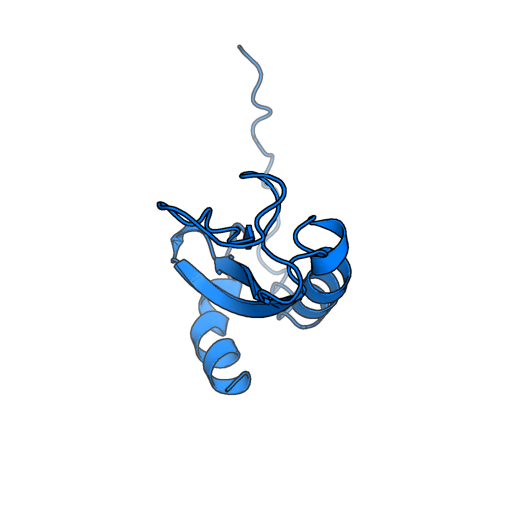 A CA 1
ATOM 748 C C . SER A 1 95 ? -24.148 -5.854 13.123 1.00 48.19 95 SER A C 1
ATOM 750 O O . SER A 1 95 ? -24.695 -4.936 13.727 1.00 48.19 95 SER A O 1
ATOM 752 N N . GLY A 1 96 ? -24.243 -5.975 11.795 1.00 51.22 96 GLY A N 1
ATOM 753 C CA . GLY A 1 96 ? -25.396 -5.427 11.065 1.00 51.22 96 GLY A CA 1
ATOM 754 C C . GLY A 1 96 ? -25.234 -4.111 10.295 1.00 51.22 96 GLY A C 1
ATOM 755 O O . GLY A 1 96 ? -26.201 -3.361 10.203 1.00 51.22 96 GLY A O 1
ATOM 756 N N . ALA A 1 97 ? -24.088 -3.830 9.672 1.00 47.78 97 ALA A N 1
ATOM 757 C CA . ALA A 1 97 ? -24.021 -2.737 8.699 1.00 47.78 97 ALA A CA 1
ATOM 758 C C . ALA A 1 97 ? -24.612 -3.177 7.342 1.00 47.78 97 ALA A C 1
ATOM 760 O O . ALA A 1 97 ? -23.918 -3.696 6.469 1.00 47.78 97 ALA A O 1
ATOM 761 N N . THR A 1 98 ? -25.918 -2.975 7.158 1.00 46.94 98 THR A N 1
ATOM 762 C CA . THR A 1 98 ? -26.537 -2.944 5.827 1.00 46.94 98 THR A CA 1
ATOM 763 C C . THR A 1 98 ? -26.061 -1.690 5.104 1.00 46.94 98 THR A C 1
ATOM 765 O O . THR A 1 98 ? -26.425 -0.577 5.485 1.00 46.94 98 THR A O 1
ATOM 768 N N . TRP A 1 99 ? -25.247 -1.857 4.063 1.00 50.06 99 TRP A N 1
ATOM 769 C CA . TRP A 1 99 ? -24.949 -0.779 3.123 1.00 50.06 99 TRP A CA 1
ATOM 770 C C . TRP A 1 99 ? -26.275 -0.289 2.519 1.00 50.06 99 TRP A C 1
ATOM 772 O O . TRP A 1 99 ? -27.029 -1.131 2.016 1.00 50.06 99 TRP A O 1
ATOM 782 N N . PRO A 1 100 ? -26.619 1.011 2.552 1.00 44.84 100 PRO A N 1
ATOM 783 C CA . PRO A 1 100 ? -27.752 1.478 1.776 1.00 44.84 100 PRO A CA 1
ATOM 784 C C . PRO A 1 100 ? -27.411 1.228 0.306 1.00 44.84 100 PRO A C 1
ATOM 786 O O . PRO A 1 100 ? -26.459 1.791 -0.233 1.00 44.84 100 PRO A O 1
ATOM 789 N N . LEU A 1 101 ? -28.158 0.321 -0.326 1.00 42.59 101 LEU A N 1
ATOM 790 C CA . LEU A 1 101 ? -28.151 0.151 -1.771 1.00 42.59 101 LEU A CA 1
ATOM 791 C C . LEU A 1 101 ? -28.449 1.525 -2.372 1.00 42.59 101 LEU A C 1
ATOM 793 O O . LEU A 1 101 ? -29.583 1.998 -2.293 1.00 42.59 101 LEU A O 1
ATOM 797 N N . ALA A 1 102 ? -27.422 2.176 -2.921 1.00 43.09 102 ALA A N 1
ATOM 798 C CA . ALA A 1 102 ? -27.568 3.394 -3.697 1.00 43.09 102 ALA A CA 1
ATOM 799 C C . ALA A 1 102 ? -28.409 3.052 -4.933 1.00 43.09 102 ALA A C 1
ATOM 801 O O . ALA A 1 102 ? -27.911 2.584 -5.952 1.00 43.09 102 ALA A O 1
ATOM 802 N N . THR A 1 103 ? -29.717 3.202 -4.776 1.00 44.12 103 THR A N 1
ATOM 803 C CA . THR A 1 103 ? -30.709 3.151 -5.840 1.00 44.12 103 THR A CA 1
ATOM 804 C C . THR A 1 103 ? -31.054 4.602 -6.150 1.00 44.12 103 THR A C 1
ATOM 806 O O . THR A 1 103 ? -31.283 5.360 -5.209 1.00 44.12 103 THR A O 1
ATOM 809 N N . THR A 1 104 ? -31.119 4.949 -7.443 1.00 45.22 104 THR A N 1
ATOM 810 C CA . THR A 1 104 ? -31.419 6.269 -8.059 1.00 45.22 104 THR A CA 1
ATOM 811 C C . THR A 1 104 ? -30.273 7.300 -7.991 1.00 45.22 104 THR A C 1
ATOM 813 O O . THR A 1 104 ? -29.809 7.607 -6.901 1.00 45.22 104 THR A O 1
ATOM 816 N N . TRP A 1 105 ? -29.728 7.871 -9.076 1.00 50.81 105 TRP A N 1
ATOM 817 C CA . TRP A 1 105 ? -30.017 7.904 -10.525 1.00 50.81 105 TRP A CA 1
ATOM 818 C C . TRP A 1 105 ? -28.713 7.818 -11.328 1.00 50.81 105 TRP A C 1
ATOM 820 O O . TRP A 1 105 ? -27.686 8.310 -10.808 1.00 50.81 105 TRP A O 1
#

Secondary structure (DSSP, 8-state):
-HHHHHHHHTTGGGS---EEEEE---PPPS--TT-S-TTSPPTT-EEEEEEEETTTTEEEEEEEEEGGG-SHHHHHHHHHHHHHHSPPP-STT-S----------

Foldseek 3Di:
DLVVLLVVCQVVLQDDFDKDKDWDDDQDPDDDPQDPDSPADHFADWIKIWIARVVVRRTNDMDIDTSNQSDVVSCVVVVVVSVVPHDDHPPPPPDDPDDPPPDDD